Protein AF-A0A2E5X1J6-F1 (afdb_monomer_lite)

Structure (mmCIF, N/CA/C/O backbone):
data_AF-A0A2E5X1J6-F1
#
_entry.id   AF-A0A2E5X1J6-F1
#
loop_
_atom_site.group_PDB
_atom_site.id
_atom_site.type_symbol
_atom_site.label_atom_id
_atom_site.label_alt_id
_atom_site.label_comp_id
_atom_site.label_asym_id
_atom_site.label_entity_id
_atom_site.label_seq_id
_atom_site.pdbx_PDB_ins_code
_atom_site.Cartn_x
_atom_site.Cartn_y
_atom_site.Cartn_z
_atom_site.occupancy
_atom_site.B_iso_or_equiv
_atom_site.auth_seq_id
_atom_site.auth_comp_id
_atom_site.auth_asym_id
_atom_site.auth_atom_id
_atom_site.pdbx_PDB_model_num
ATOM 1 N N . ASN A 1 1 ? -5.680 -1.455 -15.981 1.00 85.25 1 ASN A N 1
ATOM 2 C CA . ASN A 1 1 ? -6.197 -2.625 -15.246 1.00 85.25 1 ASN A CA 1
ATOM 3 C C . ASN A 1 1 ? -6.801 -2.104 -13.953 1.00 85.25 1 ASN A C 1
ATOM 5 O O . ASN A 1 1 ? -6.233 -1.181 -13.381 1.00 85.25 1 ASN A O 1
ATOM 9 N N . PHE A 1 2 ? -7.966 -2.613 -13.579 1.00 89.69 2 PHE A N 1
ATOM 10 C CA . PHE A 1 2 ? -8.665 -2.254 -12.350 1.00 89.69 2 PHE A CA 1
ATOM 11 C C . PHE A 1 2 ? -8.711 -3.495 -11.466 1.00 89.69 2 PHE A C 1
ATOM 13 O O . PHE A 1 2 ? -8.922 -4.594 -11.986 1.00 89.69 2 PHE A O 1
ATOM 20 N N . LEU A 1 3 ? -8.491 -3.308 -10.169 1.00 93.00 3 LEU A N 1
ATOM 21 C CA . LEU A 1 3 ? -8.507 -4.377 -9.187 1.00 93.00 3 LEU A CA 1
ATOM 22 C C . LEU A 1 3 ? -9.411 -3.973 -8.027 1.00 93.00 3 LEU A C 1
ATOM 24 O O . LEU A 1 3 ? -9.356 -2.843 -7.543 1.00 93.00 3 LEU A O 1
ATOM 28 N N . MET A 1 4 ? -10.238 -4.922 -7.615 1.00 93.38 4 MET A N 1
ATOM 29 C CA . MET A 1 4 ? -11.048 -4.851 -6.415 1.00 93.38 4 MET A CA 1
ATOM 30 C C . MET A 1 4 ? -10.908 -6.191 -5.705 1.00 93.38 4 MET A C 1
ATOM 32 O O . MET A 1 4 ? -11.076 -7.240 -6.330 1.00 93.38 4 MET A O 1
ATOM 36 N N . GLU A 1 5 ? -10.588 -6.147 -4.424 1.00 91.31 5 GLU A N 1
ATOM 37 C CA . GLU A 1 5 ? -10.401 -7.305 -3.564 1.00 91.31 5 GLU A CA 1
ATOM 38 C C . GLU A 1 5 ? -11.108 -7.043 -2.236 1.00 91.31 5 GLU A C 1
ATOM 40 O O . GLU A 1 5 ? -11.090 -5.926 -1.725 1.00 91.31 5 GLU A O 1
ATOM 45 N N . TYR A 1 6 ? -11.763 -8.068 -1.702 1.00 90.88 6 TYR A N 1
ATOM 46 C CA . TYR A 1 6 ? -12.372 -8.040 -0.380 1.00 90.88 6 TYR A CA 1
ATOM 47 C C . TYR A 1 6 ? -11.818 -9.209 0.422 1.00 90.88 6 TYR A C 1
ATOM 49 O O . TYR A 1 6 ? -11.872 -10.352 -0.042 1.00 90.88 6 TYR A O 1
ATOM 57 N N . ILE A 1 7 ? -11.295 -8.922 1.610 1.00 87.19 7 ILE A N 1
ATOM 58 C CA . ILE A 1 7 ? -10.705 -9.915 2.506 1.00 87.19 7 ILE A CA 1
ATOM 59 C C . ILE A 1 7 ? -11.581 -10.008 3.754 1.00 87.19 7 ILE A C 1
ATOM 61 O O . ILE A 1 7 ? -12.005 -8.994 4.297 1.00 87.19 7 ILE A O 1
ATOM 65 N N . SER A 1 8 ? -11.882 -11.231 4.199 1.00 84.38 8 SER A N 1
ATOM 66 C CA . SER A 1 8 ? -12.637 -11.467 5.431 1.00 84.38 8 SER A CA 1
ATOM 67 C C . SER A 1 8 ? -12.238 -12.771 6.119 1.00 84.38 8 SER A C 1
ATOM 69 O O . SER A 1 8 ? -11.923 -13.753 5.441 1.00 84.38 8 SER A O 1
ATOM 71 N N . ILE A 1 9 ? -12.294 -12.807 7.455 1.00 81.94 9 ILE A N 1
ATOM 72 C CA . ILE A 1 9 ? -12.137 -14.039 8.242 1.00 81.94 9 ILE A CA 1
ATOM 73 C C . I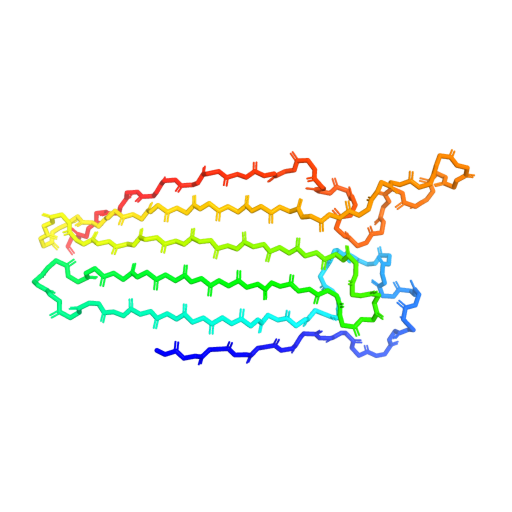LE A 1 9 ? -13.506 -14.630 8.593 1.00 81.94 9 ILE A C 1
ATOM 75 O O . ILE A 1 9 ? -14.350 -13.994 9.225 1.00 81.94 9 ILE A O 1
ATOM 79 N N . PHE A 1 10 ? -13.717 -15.890 8.207 1.00 80.50 10 PHE A N 1
ATOM 80 C CA . PHE A 1 10 ? -14.934 -16.631 8.531 1.00 80.50 10 PHE A CA 1
ATOM 81 C C . PHE A 1 10 ? -14.919 -17.170 9.966 1.00 80.50 10 PHE A C 1
ATOM 83 O O . PHE A 1 10 ? -13.901 -17.657 10.448 1.00 80.50 10 PHE A O 1
ATOM 90 N N . GLY A 1 11 ? -16.090 -17.176 10.610 1.00 79.56 11 GLY A N 1
ATOM 91 C CA . GLY A 1 11 ? -16.299 -17.856 11.893 1.00 79.56 11 GLY A CA 1
ATOM 92 C C . GLY A 1 11 ? -15.939 -17.044 13.138 1.00 79.56 11 GLY A C 1
ATOM 93 O O . GLY A 1 11 ? -15.970 -17.600 14.232 1.00 79.56 11 GLY A O 1
ATOM 94 N N . VAL A 1 12 ? -15.644 -15.751 12.989 1.00 80.81 12 VAL A N 1
ATOM 95 C CA . VAL A 1 12 ? -15.369 -14.831 14.102 1.00 80.81 12 VAL A CA 1
ATOM 96 C C . VAL A 1 12 ? -16.356 -13.663 14.050 1.00 80.81 12 VAL A C 1
ATOM 98 O O . VAL A 1 12 ? -16.763 -13.234 12.961 1.00 80.81 12 VAL A O 1
ATOM 101 N N . SER A 1 13 ? -16.787 -13.172 15.214 1.00 79.19 13 SER A N 1
ATOM 102 C CA . SER A 1 13 ? -17.620 -11.969 15.281 1.00 79.19 13 SER A CA 1
ATOM 103 C C . SER A 1 13 ? -16.843 -10.748 14.765 1.00 79.19 13 SER A C 1
ATOM 105 O O . SER A 1 13 ? -15.622 -10.801 14.632 1.00 79.19 13 SER A O 1
ATOM 107 N N . SER A 1 14 ? -17.543 -9.666 14.408 1.00 74.00 14 SER A N 1
ATOM 108 C CA . SER A 1 14 ? -16.885 -8.432 13.945 1.00 74.00 14 SER A CA 1
ATOM 109 C C . SER A 1 14 ? -15.896 -7.906 14.988 1.00 74.00 14 SER A C 1
ATOM 111 O O . SER A 1 14 ? -14.750 -7.635 14.651 1.00 74.00 14 SER A O 1
ATOM 113 N N . ASP A 1 15 ? -16.327 -7.853 16.248 1.00 74.44 15 ASP A N 1
ATOM 114 C CA . ASP A 1 15 ? -15.557 -7.282 17.355 1.00 74.44 15 ASP A CA 1
ATOM 115 C C . ASP A 1 15 ? -14.315 -8.132 17.658 1.00 74.44 15 ASP A C 1
ATOM 117 O O . ASP A 1 15 ? -13.210 -7.614 17.806 1.00 74.44 15 ASP A O 1
ATOM 121 N N . ASP A 1 16 ? -14.468 -9.459 17.654 1.00 76.06 16 ASP A N 1
ATOM 122 C CA . ASP A 1 16 ? -13.346 -10.378 17.848 1.00 76.06 16 ASP A CA 1
ATOM 123 C C . ASP A 1 16 ? -12.350 -10.303 16.682 1.00 76.06 16 ASP A C 1
ATOM 125 O O . ASP A 1 16 ? -11.140 -10.360 16.899 1.00 76.06 16 ASP A O 1
ATOM 129 N N . ALA A 1 17 ? -12.832 -10.160 15.441 1.00 74.94 17 ALA A N 1
ATOM 130 C CA . ALA A 1 17 ? -11.970 -10.079 14.266 1.00 74.94 17 ALA A CA 1
ATOM 131 C C . ALA A 1 17 ? -11.029 -8.869 14.343 1.00 74.94 17 ALA A C 1
ATOM 133 O O . ALA A 1 17 ? -9.840 -9.018 14.069 1.00 74.94 17 ALA A O 1
ATOM 134 N N . GLN A 1 18 ? -11.511 -7.713 14.809 1.00 70.69 18 GLN A N 1
ATOM 135 C CA . GLN A 1 18 ? -10.690 -6.502 14.944 1.00 70.69 18 GLN A CA 1
ATOM 136 C C . GLN A 1 18 ? -9.513 -6.664 15.926 1.00 70.69 18 GLN A C 1
ATOM 138 O O . GLN A 1 18 ? -8.522 -5.947 15.812 1.00 70.69 18 GLN A O 1
ATOM 143 N N . THR A 1 19 ? -9.576 -7.628 16.854 1.00 73.00 19 THR A N 1
ATOM 144 C CA . THR A 1 19 ? -8.470 -7.932 17.787 1.00 73.00 19 THR A CA 1
ATOM 145 C C . THR A 1 19 ? -7.388 -8.838 17.192 1.00 73.00 19 THR A C 1
ATOM 147 O O . THR A 1 19 ? -6.284 -8.925 17.729 1.00 73.00 19 THR A O 1
ATOM 150 N N . LEU A 1 20 ? -7.688 -9.546 16.098 1.00 75.12 20 LEU A N 1
ATOM 151 C CA . LEU A 1 20 ? -6.792 -10.551 15.517 1.00 75.12 20 LEU A CA 1
ATOM 152 C C . LEU A 1 20 ? -5.729 -9.936 14.598 1.00 75.12 20 LEU A C 1
ATOM 154 O O . LEU A 1 20 ? -4.719 -10.580 14.307 1.00 75.12 20 LEU A O 1
ATOM 158 N N . GLY A 1 21 ? -5.946 -8.710 14.126 1.00 72.06 21 GLY A N 1
ATOM 159 C CA . GLY A 1 21 ? -4.969 -7.956 13.353 1.00 72.06 21 GLY A CA 1
ATOM 160 C C . GLY A 1 21 ? -5.586 -6.801 12.560 1.00 72.06 21 GLY A C 1
ATOM 161 O O . GLY A 1 21 ? -6.805 -6.704 12.466 1.00 72.06 21 GLY A O 1
ATOM 162 N N . PRO A 1 22 ? -4.738 -5.968 11.935 1.00 69.88 22 PRO A N 1
ATOM 163 C CA . PRO A 1 22 ? -5.158 -4.753 11.234 1.00 69.88 22 PRO A CA 1
ATOM 164 C C . PRO A 1 22 ? -5.961 -5.001 9.951 1.00 69.88 22 PRO A C 1
ATOM 166 O O . PRO A 1 22 ? -6.606 -4.082 9.475 1.00 69.88 22 PRO A O 1
ATOM 169 N N . PHE A 1 23 ? -5.891 -6.209 9.371 1.00 72.69 23 PHE A N 1
ATOM 170 C CA . PHE A 1 23 ? -6.452 -6.506 8.047 1.00 72.69 23 PHE A CA 1
ATOM 171 C C . PHE A 1 23 ? -7.423 -7.688 8.077 1.00 72.69 23 PHE A C 1
ATOM 173 O O . PHE A 1 23 ? -7.028 -8.836 7.847 1.00 72.69 23 PHE A O 1
ATOM 180 N N . GLN A 1 24 ? -8.679 -7.438 8.427 1.00 76.50 24 GLN A N 1
ATOM 181 C CA . GLN A 1 24 ? -9.651 -8.490 8.747 1.00 76.50 24 GLN A CA 1
ATOM 182 C C . GLN A 1 24 ? -10.933 -8.408 7.931 1.00 76.50 24 GLN A C 1
ATOM 184 O O . GLN A 1 24 ? -11.560 -9.447 7.725 1.00 76.50 24 GLN A O 1
ATOM 189 N N . ARG A 1 25 ? -11.350 -7.211 7.501 1.00 83.25 25 ARG A N 1
ATOM 190 C CA . ARG A 1 25 ? -12.596 -6.958 6.751 1.00 83.25 25 ARG A CA 1
ATOM 191 C C . ARG A 1 25 ? -12.416 -5.827 5.748 1.00 83.25 25 ARG A C 1
ATOM 193 O O . ARG A 1 25 ? -13.277 -4.968 5.593 1.00 83.25 25 ARG A O 1
ATOM 200 N N . ASP A 1 26 ? -11.291 -5.848 5.061 1.00 86.62 26 ASP A N 1
ATOM 201 C CA . ASP A 1 26 ? -10.872 -4.741 4.223 1.00 86.62 26 ASP A CA 1
ATOM 202 C C . ASP A 1 26 ? -11.306 -4.916 2.780 1.00 86.62 26 ASP A C 1
ATOM 204 O O . ASP A 1 26 ? -11.324 -6.019 2.218 1.00 86.62 26 ASP A O 1
ATOM 208 N N . VAL A 1 27 ? -11.610 -3.785 2.157 1.00 92.31 27 VAL A N 1
ATOM 209 C CA . VAL A 1 27 ? -11.726 -3.677 0.710 1.00 92.31 27 VAL A CA 1
ATOM 210 C C . VAL A 1 27 ? -10.486 -2.975 0.196 1.00 92.31 27 VAL A C 1
ATOM 212 O O . VAL A 1 27 ? -10.207 -1.840 0.573 1.00 92.31 27 VAL A O 1
ATOM 215 N N . LEU A 1 28 ? -9.788 -3.618 -0.732 1.00 94.62 28 LEU A N 1
ATOM 216 C CA . LEU A 1 28 ? -8.778 -2.978 -1.556 1.00 94.62 28 LEU A CA 1
ATOM 217 C C . LEU A 1 28 ? -9.389 -2.657 -2.918 1.00 94.62 28 LEU A C 1
ATOM 219 O O . LEU A 1 28 ? -9.940 -3.518 -3.604 1.00 94.62 28 LEU A O 1
ATOM 223 N N . ILE A 1 29 ? -9.267 -1.406 -3.338 1.00 97.00 29 ILE A N 1
ATOM 224 C CA . ILE A 1 29 ? -9.668 -0.932 -4.658 1.00 97.00 29 ILE A CA 1
ATOM 225 C C . ILE A 1 29 ? -8.528 -0.146 -5.283 1.00 97.00 29 ILE A C 1
ATOM 227 O O . ILE A 1 29 ? -7.835 0.626 -4.627 1.00 97.00 29 ILE A O 1
ATOM 231 N N . GLY A 1 30 ? -8.332 -0.300 -6.585 1.00 96.62 30 GLY A N 1
ATOM 232 C CA . GLY A 1 30 ? -7.366 0.535 -7.265 1.00 96.62 30 GLY A CA 1
ATOM 233 C C . GLY A 1 30 ? -7.215 0.256 -8.738 1.00 96.62 30 GLY A C 1
ATOM 234 O O . GLY A 1 30 ? -7.939 -0.521 -9.366 1.00 96.62 30 GLY A O 1
ATOM 235 N N . ALA A 1 31 ? -6.234 0.938 -9.304 1.00 97.25 31 ALA A N 1
ATOM 236 C CA . ALA A 1 31 ? -5.934 0.863 -10.710 1.00 97.25 31 ALA A CA 1
ATOM 237 C C . ALA A 1 31 ? -4.432 0.802 -10.941 1.00 97.25 31 ALA A C 1
ATOM 239 O O . ALA A 1 31 ? -3.623 1.468 -10.298 1.00 97.25 31 ALA A O 1
ATOM 240 N N . ARG A 1 32 ? -4.082 0.028 -11.959 1.00 96.62 32 ARG A N 1
ATOM 241 C CA . ARG A 1 32 ? -2.741 -0.060 -12.510 1.00 96.62 32 ARG A CA 1
ATOM 242 C C . ARG A 1 32 ? -2.778 0.366 -13.966 1.00 96.62 32 ARG A C 1
ATOM 244 O O . ARG A 1 32 ? -3.491 -0.230 -14.784 1.00 96.62 32 ARG A O 1
ATOM 251 N N . HIS A 1 33 ? -1.979 1.364 -14.303 1.00 96.19 33 HIS A N 1
ATOM 252 C CA . HIS A 1 33 ? -1.834 1.873 -15.655 1.00 96.19 33 HIS A CA 1
ATOM 253 C C . HIS A 1 33 ? -0.429 1.577 -16.181 1.00 96.19 33 HIS A C 1
ATOM 255 O O . HIS A 1 33 ? 0.567 1.962 -15.573 1.00 96.19 33 HIS A O 1
ATOM 261 N N . SER A 1 34 ? -0.350 0.880 -17.315 1.00 95.62 34 SER A N 1
ATOM 262 C CA . SER A 1 34 ? 0.907 0.669 -18.032 1.00 95.62 34 SER A CA 1
ATOM 263 C C . SER A 1 34 ? 0.974 1.655 -19.189 1.00 95.62 34 SER A C 1
ATOM 265 O O . SER A 1 34 ? 0.070 1.679 -20.020 1.00 95.62 34 SER A O 1
ATOM 267 N N . LEU A 1 35 ? 2.048 2.444 -19.249 1.00 93.19 35 LEU A N 1
ATOM 268 C CA . LEU A 1 35 ? 2.255 3.458 -20.288 1.00 93.19 35 LEU A CA 1
ATOM 269 C C . LEU A 1 35 ? 2.687 2.856 -21.635 1.00 93.19 35 LEU A C 1
ATOM 271 O O . LEU A 1 35 ? 2.890 3.599 -22.590 1.00 93.19 35 LEU A O 1
ATOM 275 N N . ASN A 1 36 ? 2.847 1.528 -21.704 1.00 85.94 36 ASN A N 1
ATOM 276 C CA . ASN A 1 36 ? 3.211 0.777 -22.906 1.00 85.94 36 ASN A CA 1
ATOM 277 C C . ASN A 1 36 ? 4.380 1.403 -23.695 1.00 85.94 36 ASN A C 1
ATOM 279 O O . ASN A 1 36 ? 4.293 1.642 -24.898 1.00 85.94 36 ASN A O 1
ATOM 283 N N . ASN A 1 37 ? 5.472 1.711 -22.996 1.00 89.88 37 ASN A N 1
ATOM 284 C CA . ASN A 1 37 ? 6.687 2.278 -23.577 1.00 89.88 37 ASN A CA 1
ATOM 285 C C . ASN A 1 37 ? 7.866 1.298 -23.465 1.00 89.88 37 ASN A C 1
ATOM 287 O O . ASN A 1 37 ? 7.771 0.272 -22.795 1.00 89.88 37 ASN A O 1
ATOM 291 N N . PHE A 1 38 ? 8.992 1.620 -24.112 1.00 88.62 38 PHE A N 1
ATOM 292 C CA . PHE A 1 38 ? 10.172 0.742 -24.165 1.00 88.62 38 PHE A CA 1
ATOM 293 C C . PHE A 1 38 ? 10.697 0.347 -22.774 1.00 88.62 38 PHE A C 1
ATOM 295 O O . PHE A 1 38 ? 11.074 -0.799 -22.544 1.00 88.62 38 PHE A O 1
ATOM 302 N N . ASN A 1 39 ? 10.641 1.277 -21.820 1.00 93.00 39 ASN A N 1
ATOM 303 C CA . ASN A 1 39 ? 11.073 1.054 -20.440 1.00 93.00 39 ASN A CA 1
ATOM 304 C C . ASN A 1 39 ? 9.986 0.402 -19.563 1.00 93.00 39 ASN A C 1
ATOM 306 O O . ASN A 1 39 ? 10.199 0.199 -18.370 1.00 93.00 39 ASN A O 1
ATOM 310 N N . GLY A 1 40 ? 8.819 0.068 -20.120 1.00 93.31 40 GLY A N 1
ATOM 311 C CA . GLY A 1 40 ? 7.740 -0.623 -19.418 1.00 93.31 40 GLY A CA 1
ATOM 312 C C . GLY A 1 40 ? 7.214 0.126 -18.194 1.00 93.31 40 GLY A C 1
ATOM 313 O O . GLY A 1 40 ? 6.911 -0.511 -17.189 1.00 93.31 40 GLY A O 1
ATOM 314 N N . HIS A 1 41 ? 7.135 1.458 -18.250 1.00 96.56 41 HIS A N 1
ATOM 315 C CA . HIS A 1 41 ? 6.666 2.250 -17.116 1.00 96.56 41 HIS A CA 1
ATOM 316 C C . HIS A 1 41 ? 5.241 1.855 -16.715 1.00 96.56 41 HIS A C 1
ATOM 318 O O . HIS A 1 41 ? 4.333 1.760 -17.551 1.00 96.56 41 HIS A O 1
ATOM 324 N N . GLN A 1 42 ? 5.045 1.698 -15.414 1.00 97.50 42 GLN A N 1
ATOM 325 C CA . GLN A 1 42 ? 3.765 1.358 -14.824 1.00 97.50 42 GLN A CA 1
ATOM 326 C C . GLN A 1 42 ? 3.555 2.144 -13.542 1.00 97.50 42 GLN A C 1
ATOM 328 O O . GLN A 1 42 ? 4.436 2.210 -12.690 1.00 97.50 42 GLN A O 1
ATOM 333 N N . ILE A 1 43 ? 2.366 2.716 -13.417 1.00 97.44 43 ILE A N 1
ATOM 334 C CA . ILE A 1 43 ? 1.914 3.436 -12.233 1.00 97.44 43 ILE A CA 1
ATOM 335 C C . ILE A 1 43 ? 0.766 2.632 -11.631 1.00 97.44 43 ILE A C 1
ATOM 337 O O . ILE A 1 43 ? -0.122 2.183 -12.362 1.00 97.44 43 ILE A O 1
ATOM 341 N N . SER A 1 44 ? 0.784 2.442 -10.317 1.00 97.81 44 SER A N 1
ATOM 342 C CA . SER A 1 44 ? -0.294 1.777 -9.590 1.00 97.81 44 SER A CA 1
ATOM 343 C C . SER A 1 44 ? -0.735 2.647 -8.428 1.00 97.81 44 SER A C 1
ATOM 345 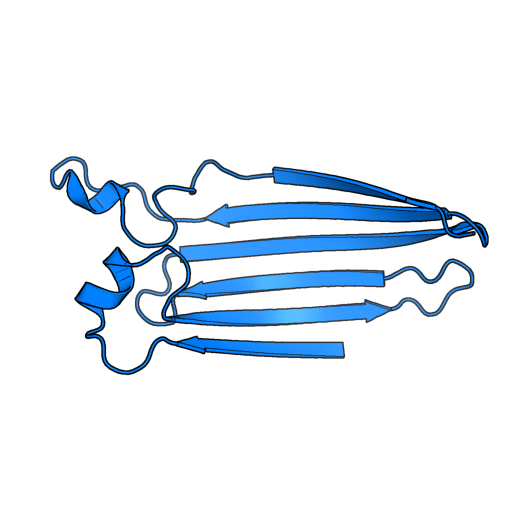O O . SER A 1 44 ? 0.105 3.162 -7.696 1.00 97.81 44 SER A O 1
ATOM 347 N N . PHE A 1 45 ? -2.042 2.787 -8.264 1.00 98.06 45 PHE A N 1
ATOM 348 C CA . PHE A 1 45 ? -2.653 3.432 -7.116 1.00 98.06 45 PHE A CA 1
ATOM 349 C C . PHE A 1 45 ? -3.677 2.477 -6.515 1.00 98.06 45 PHE A C 1
ATOM 351 O O . PHE A 1 45 ? -4.535 1.967 -7.240 1.00 98.06 45 PHE A O 1
ATOM 358 N N . PHE A 1 46 ? -3.576 2.250 -5.213 1.00 97.56 46 PHE A N 1
ATOM 359 C CA . PHE A 1 46 ? -4.487 1.415 -4.446 1.00 97.56 46 PHE A CA 1
ATOM 360 C C . PHE A 1 46 ? -4.924 2.152 -3.186 1.00 97.56 46 PHE A C 1
ATOM 362 O O . PHE A 1 46 ? -4.155 2.914 -2.603 1.00 97.56 46 PHE A O 1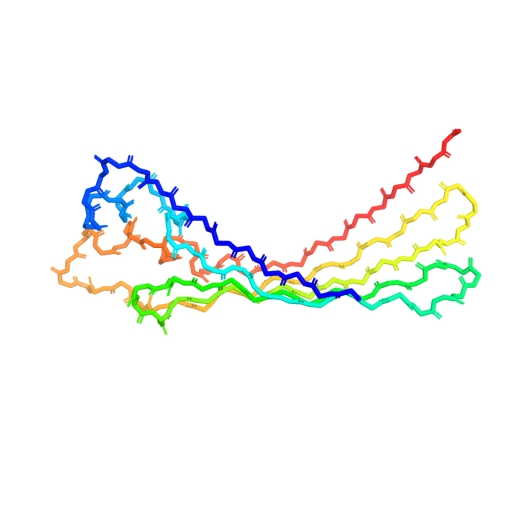
ATOM 369 N N . MET A 1 47 ? -6.164 1.909 -2.793 1.00 96.31 47 MET A N 1
ATOM 370 C CA . MET A 1 47 ? -6.761 2.346 -1.547 1.00 96.31 47 MET A CA 1
ATOM 371 C C . MET A 1 47 ? -7.333 1.110 -0.861 1.00 96.31 47 MET A C 1
ATOM 373 O O . MET A 1 47 ? -8.147 0.405 -1.459 1.00 96.31 47 MET A O 1
ATOM 377 N N . THR A 1 48 ? -6.914 0.862 0.369 1.00 95.38 48 THR A N 1
ATOM 378 C CA . THR A 1 48 ? -7.481 -0.167 1.242 1.00 95.38 48 THR A CA 1
ATOM 379 C C . THR A 1 48 ? -8.247 0.523 2.358 1.00 95.38 48 THR A C 1
ATOM 381 O O . THR A 1 48 ? -7.756 1.524 2.869 1.00 95.38 48 THR A O 1
ATOM 384 N N . TYR A 1 49 ? -9.428 0.033 2.718 1.00 92.88 49 TYR A N 1
ATOM 385 C CA . TYR A 1 49 ? -10.205 0.576 3.832 1.00 92.88 49 TYR A CA 1
ATOM 386 C C . TYR A 1 49 ? -10.990 -0.514 4.561 1.00 92.88 49 TYR A C 1
ATOM 388 O O . TYR A 1 49 ? -11.386 -1.505 3.934 1.00 92.88 49 TYR A O 1
ATOM 396 N N . ASP A 1 50 ? -11.268 -0.293 5.848 1.00 89.00 50 ASP A N 1
ATOM 397 C CA . ASP A 1 50 ? -12.143 -1.167 6.635 1.00 89.00 50 ASP A CA 1
ATOM 398 C C . ASP A 1 50 ? -13.594 -1.028 6.138 1.00 89.00 50 ASP A C 1
ATOM 400 O O . ASP A 1 50 ? -14.188 0.056 6.154 1.00 89.00 50 ASP A O 1
ATOM 404 N N . ALA A 1 51 ? -14.187 -2.138 5.690 1.00 86.81 51 ALA A N 1
ATOM 405 C CA . ALA A 1 51 ? -15.548 -2.175 5.160 1.00 86.81 51 ALA A CA 1
ATOM 406 C C . ALA A 1 51 ? -16.653 -1.988 6.219 1.00 86.81 51 ALA A C 1
ATOM 408 O O . ALA A 1 51 ? -17.834 -1.980 5.862 1.00 86.81 51 ALA A O 1
ATOM 409 N N . GLN A 1 52 ? -16.314 -1.916 7.507 1.00 82.88 52 GLN A N 1
ATOM 410 C CA . GLN A 1 52 ? -17.259 -1.755 8.610 1.00 82.88 52 GLN A CA 1
ATOM 411 C C . GLN A 1 52 ? -17.338 -0.311 9.087 1.00 82.88 52 GLN A C 1
ATOM 413 O O . GLN A 1 52 ? -18.432 0.253 9.133 1.00 82.88 52 GLN A O 1
ATOM 418 N N . THR A 1 53 ? -16.198 0.267 9.461 1.00 80.19 53 THR A N 1
ATOM 419 C CA . THR A 1 53 ? -16.132 1.579 10.114 1.00 80.19 53 THR A CA 1
ATOM 420 C C . THR A 1 53 ? -15.908 2.717 9.122 1.00 80.19 53 THR A C 1
ATOM 422 O O . THR A 1 53 ? -16.386 3.823 9.368 1.00 80.19 53 THR A O 1
ATOM 425 N N . PHE A 1 54 ? -15.282 2.445 7.966 1.00 85.69 54 PHE A N 1
ATOM 426 C CA . PHE A 1 54 ? -14.988 3.430 6.912 1.00 85.69 54 PHE A CA 1
ATOM 427 C C . PHE A 1 54 ? -14.231 4.683 7.401 1.00 85.69 54 PHE A C 1
ATOM 429 O O . PHE A 1 54 ? -14.361 5.760 6.815 1.00 85.69 54 PHE A O 1
ATOM 436 N N . ASP A 1 55 ? -13.450 4.562 8.469 1.00 89.56 55 ASP A N 1
ATOM 437 C CA . ASP A 1 55 ? -12.630 5.629 9.058 1.00 89.56 55 ASP A CA 1
ATOM 438 C C . ASP A 1 55 ? -11.122 5.331 9.001 1.00 89.56 55 ASP A C 1
ATOM 440 O O . ASP A 1 55 ? -10.311 6.193 9.330 1.00 89.56 55 ASP A O 1
ATOM 444 N N . GLU A 1 56 ? -10.753 4.143 8.525 1.00 92.31 56 GLU A N 1
ATOM 445 C CA . GLU A 1 56 ? -9.381 3.671 8.382 1.00 92.31 56 GLU A CA 1
ATOM 446 C C . GLU A 1 56 ? -9.050 3.430 6.907 1.00 92.31 56 GLU A C 1
ATOM 448 O O . GLU A 1 56 ? -9.748 2.686 6.213 1.00 92.31 56 GLU A O 1
ATOM 453 N N . PHE A 1 57 ? -7.979 4.060 6.421 1.00 95.25 57 PHE A N 1
ATOM 454 C CA . PHE A 1 57 ? -7.564 4.039 5.023 1.00 95.25 57 PHE A CA 1
ATOM 455 C C . PHE A 1 57 ? -6.053 3.838 4.879 1.00 95.25 57 PHE A C 1
ATOM 457 O O . PHE A 1 57 ? -5.243 4.451 5.571 1.00 95.25 57 PHE A O 1
ATOM 464 N N . ILE A 1 58 ? -5.657 3.045 3.886 1.00 96.25 58 ILE A N 1
ATOM 465 C CA . ILE A 1 58 ? -4.281 2.965 3.394 1.00 96.25 58 ILE A CA 1
ATOM 466 C C . ILE A 1 58 ? -4.264 3.369 1.934 1.00 96.25 58 ILE A C 1
ATOM 468 O O . ILE A 1 58 ? -4.907 2.736 1.098 1.00 96.25 58 ILE A O 1
ATOM 472 N N . TYR A 1 59 ? -3.465 4.375 1.609 1.00 97.44 59 TYR A N 1
ATOM 473 C CA . TYR A 1 59 ? -3.220 4.800 0.241 1.00 97.44 59 TYR A CA 1
ATOM 474 C C . TYR A 1 59 ? -1.835 4.346 -0.193 1.00 97.44 59 TYR A C 1
ATOM 476 O O . TYR A 1 59 ? -0.834 4.708 0.420 1.00 97.44 59 TYR A O 1
ATOM 484 N N . THR A 1 60 ? -1.755 3.596 -1.287 1.00 97.81 60 THR A N 1
ATOM 485 C CA . THR A 1 60 ? -0.487 3.159 -1.873 1.00 97.81 60 THR A CA 1
ATOM 486 C C . THR A 1 60 ? -0.356 3.691 -3.289 1.00 97.81 60 THR A C 1
ATOM 488 O O . THR A 1 60 ? -1.155 3.368 -4.168 1.00 97.81 60 THR A O 1
ATOM 491 N N . LEU A 1 61 ? 0.702 4.457 -3.539 1.00 98.38 61 LEU A N 1
ATOM 492 C CA . LEU A 1 61 ? 1.109 4.888 -4.871 1.00 98.38 61 LEU A CA 1
ATOM 493 C C . LEU A 1 61 ? 2.446 4.237 -5.209 1.00 98.38 61 LEU A C 1
ATOM 495 O O . LEU A 1 61 ? 3.396 4.329 -4.441 1.00 98.38 61 LEU A O 1
ATOM 499 N N . SER A 1 62 ? 2.552 3.610 -6.374 1.00 98.19 62 SER A N 1
ATOM 500 C CA . SER A 1 62 ? 3.819 3.065 -6.855 1.00 98.19 62 SER A CA 1
ATOM 501 C C . SER A 1 62 ? 4.074 3.380 -8.320 1.00 98.19 62 SER A C 1
ATOM 503 O O . SER A 1 62 ? 3.157 3.475 -9.137 1.00 98.19 62 SER A O 1
ATOM 505 N N . HIS A 1 63 ? 5.352 3.518 -8.654 1.00 98.12 63 HIS A N 1
ATOM 506 C CA . HIS A 1 63 ? 5.853 3.658 -10.011 1.00 98.12 63 HIS A CA 1
ATOM 507 C C . HIS A 1 63 ? 6.996 2.682 -10.227 1.00 98.12 63 HIS A C 1
ATOM 509 O O . HIS A 1 63 ? 7.943 2.637 -9.447 1.00 98.12 63 HIS A O 1
ATOM 515 N N . GLU A 1 64 ? 6.930 1.915 -11.306 1.00 97.81 64 GLU A N 1
ATOM 516 C CA . GLU A 1 64 ? 7.998 1.003 -11.691 1.00 97.81 64 GLU A CA 1
ATOM 517 C C . GLU A 1 64 ? 8.390 1.185 -13.152 1.00 97.81 64 GLU A C 1
ATOM 519 O O . GLU A 1 64 ? 7.551 1.496 -14.002 1.00 97.81 64 GLU A O 1
ATOM 524 N N . PHE A 1 65 ? 9.673 0.979 -13.447 1.00 97.38 65 PHE A N 1
ATOM 525 C CA . PHE A 1 65 ? 10.194 0.978 -14.810 1.00 97.38 65 PHE A CA 1
ATOM 526 C C . PHE A 1 65 ? 11.524 0.236 -14.928 1.00 97.38 65 PHE A C 1
ATOM 528 O O . PHE A 1 65 ? 12.270 0.056 -13.962 1.00 97.38 65 PHE A O 1
ATOM 535 N N . ARG A 1 66 ? 11.835 -0.198 -16.148 1.00 96.19 66 ARG A N 1
ATOM 536 C CA . ARG A 1 66 ? 13.134 -0.761 -16.511 1.00 96.19 66 ARG A CA 1
ATOM 537 C C . ARG A 1 66 ? 14.109 0.360 -16.839 1.00 96.19 66 ARG A C 1
ATOM 539 O O . ARG A 1 66 ? 13.828 1.216 -17.670 1.00 96.19 66 ARG A O 1
ATOM 546 N N . VAL A 1 67 ? 15.271 0.316 -16.198 1.00 95.00 67 VAL A N 1
ATOM 547 C CA . VAL A 1 67 ? 16.413 1.186 -16.519 1.00 95.00 67 VAL A CA 1
ATOM 548 C C . VAL A 1 67 ? 17.212 0.584 -17.679 1.00 95.00 67 VAL A C 1
ATOM 550 O O . VAL A 1 67 ? 17.769 1.300 -18.503 1.00 95.00 67 VAL A O 1
ATOM 553 N N . SER A 1 68 ? 17.265 -0.749 -17.753 1.00 94.25 68 SER A N 1
ATOM 554 C CA . SER A 1 68 ? 1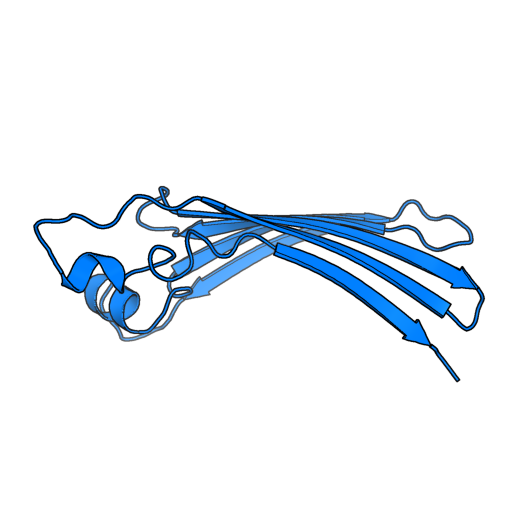7.877 -1.507 -18.848 1.00 94.25 68 SER A CA 1
ATOM 555 C C . SER A 1 68 ? 17.269 -2.912 -18.924 1.00 94.25 68 SER A C 1
ATOM 557 O O . SER A 1 68 ? 16.408 -3.266 -18.119 1.00 94.25 68 SER A O 1
ATOM 559 N N . ASN A 1 69 ? 17.768 -3.754 -19.832 1.00 91.44 69 ASN A N 1
ATOM 560 C CA . ASN A 1 69 ? 17.382 -5.169 -19.892 1.00 91.44 69 ASN A CA 1
ATOM 561 C C . ASN A 1 69 ? 17.694 -5.933 -18.596 1.00 91.44 69 ASN A C 1
ATOM 563 O O . ASN A 1 69 ? 17.001 -6.893 -18.278 1.00 91.44 69 ASN A O 1
ATOM 567 N N . ALA A 1 70 ? 18.712 -5.498 -17.848 1.00 95.94 70 ALA A N 1
ATOM 568 C CA . ALA A 1 70 ? 19.155 -6.163 -16.629 1.00 95.94 70 ALA A CA 1
ATOM 569 C C . ALA A 1 70 ? 18.631 -5.506 -15.347 1.00 95.94 70 ALA A C 1
ATOM 571 O O . ALA A 1 70 ? 18.751 -6.113 -14.293 1.00 95.94 70 ALA A O 1
ATOM 572 N N . TRP A 1 71 ? 18.073 -4.291 -15.395 1.00 97.38 71 TRP A N 1
ATOM 573 C CA . TRP A 1 71 ? 17.755 -3.517 -14.189 1.00 97.38 71 TRP A CA 1
ATOM 574 C C . TRP A 1 71 ? 16.337 -2.952 -14.210 1.00 97.38 71 TRP A C 1
ATOM 576 O O . TRP A 1 71 ? 15.933 -2.301 -15.177 1.00 97.38 71 TRP A O 1
ATOM 586 N N . LYS A 1 72 ? 15.620 -3.130 -13.099 1.00 97.69 72 LYS A N 1
ATOM 587 C CA . LYS A 1 72 ? 14.316 -2.521 -12.818 1.00 97.69 72 LYS A CA 1
ATOM 588 C C . LYS A 1 72 ? 14.377 -1.726 -11.520 1.00 97.69 72 LYS A C 1
ATOM 590 O O . LYS A 1 72 ? 15.059 -2.119 -10.575 1.00 97.69 72 LYS A O 1
ATOM 595 N N . LEU A 1 73 ? 13.651 -0.619 -11.507 1.00 98.19 73 LEU A N 1
ATOM 596 C CA . LEU A 1 73 ? 13.514 0.275 -10.376 1.00 98.19 73 LEU A CA 1
ATOM 597 C C . LEU A 1 73 ? 12.033 0.425 -10.038 1.00 98.19 73 LEU A C 1
ATOM 599 O O . LEU A 1 73 ? 11.211 0.617 -10.938 1.00 98.19 73 LEU A O 1
ATOM 603 N N . THR A 1 74 ? 11.713 0.333 -8.753 1.00 98.19 74 THR A N 1
ATOM 604 C CA . THR A 1 74 ? 10.363 0.525 -8.226 1.00 98.19 74 THR A CA 1
ATOM 605 C C . THR A 1 74 ? 10.414 1.516 -7.076 1.00 98.19 74 THR A C 1
ATOM 607 O O . THR A 1 74 ? 11.200 1.353 -6.145 1.00 98.19 74 THR A O 1
ATOM 610 N N . TYR A 1 75 ? 9.550 2.518 -7.140 1.00 97.88 75 TYR A N 1
ATOM 611 C CA . TYR A 1 75 ? 9.287 3.479 -6.082 1.00 97.88 75 TYR A CA 1
ATOM 612 C C . TYR A 1 75 ? 7.871 3.252 -5.570 1.00 97.88 75 TYR A C 1
ATOM 614 O O . TYR A 1 75 ? 6.952 3.054 -6.364 1.00 97.88 75 TYR A O 1
ATOM 622 N N . GLY A 1 76 ? 7.693 3.288 -4.260 1.00 98.31 76 GLY A N 1
ATOM 623 C CA . GLY A 1 76 ? 6.398 3.188 -3.608 1.00 98.31 76 GLY A CA 1
ATOM 624 C C . GLY A 1 76 ? 6.302 4.196 -2.477 1.00 98.31 76 GLY A C 1
ATOM 625 O O . GLY A 1 76 ? 7.293 4.458 -1.804 1.00 98.31 76 GLY A O 1
ATOM 626 N N . ALA A 1 77 ? 5.116 4.747 -2.280 1.00 98.44 77 ALA A N 1
ATOM 627 C CA . ALA A 1 77 ? 4.748 5.511 -1.105 1.00 98.44 77 ALA A CA 1
ATOM 628 C C . ALA A 1 77 ? 3.454 4.926 -0.542 1.00 98.44 77 ALA A C 1
ATOM 630 O O . ALA A 1 77 ? 2.536 4.608 -1.304 1.00 98.44 77 ALA A O 1
ATOM 631 N N . THR A 1 78 ? 3.404 4.797 0.777 1.00 98.19 78 THR A N 1
ATOM 632 C CA . THR A 1 78 ? 2.236 4.335 1.520 1.00 98.19 78 THR A CA 1
ATOM 633 C C . THR A 1 78 ? 1.909 5.366 2.586 1.00 98.19 78 THR A C 1
ATOM 635 O O . THR A 1 78 ? 2.804 5.754 3.337 1.00 98.19 78 THR A O 1
ATOM 638 N N . ILE A 1 79 ? 0.650 5.792 2.630 1.00 98.00 79 ILE A N 1
ATOM 639 C CA . ILE A 1 79 ? 0.102 6.687 3.651 1.00 98.00 79 ILE A CA 1
ATOM 640 C C . ILE A 1 79 ? -0.986 5.926 4.400 1.00 98.00 79 ILE A C 1
ATOM 642 O O . ILE A 1 79 ? -1.846 5.316 3.757 1.00 98.00 79 ILE A O 1
ATOM 646 N N . ILE A 1 80 ? -0.937 5.960 5.727 1.00 96.50 80 ILE A N 1
ATOM 647 C CA . ILE A 1 80 ? -1.898 5.320 6.622 1.00 96.50 80 ILE A CA 1
ATOM 648 C C . ILE A 1 80 ? -2.679 6.427 7.332 1.00 96.50 80 ILE A C 1
ATOM 650 O O . ILE A 1 80 ? -2.126 7.205 8.103 1.00 96.50 80 ILE A O 1
ATOM 654 N N . ASP A 1 81 ? -3.977 6.493 7.061 1.00 95.44 81 ASP A N 1
ATOM 655 C CA . ASP A 1 81 ? -4.908 7.420 7.696 1.00 95.44 81 ASP A CA 1
ATOM 656 C C . ASP A 1 81 ? -5.852 6.623 8.595 1.00 95.44 81 ASP A C 1
ATOM 658 O O . ASP A 1 81 ? -6.628 5.795 8.124 1.00 95.44 81 ASP A O 1
ATOM 662 N N . ALA A 1 82 ? -5.733 6.820 9.901 1.00 93.62 82 ALA A N 1
ATOM 663 C CA . ALA A 1 82 ? -6.514 6.112 10.906 1.00 93.62 82 ALA A CA 1
ATOM 664 C C . ALA A 1 82 ? -6.787 7.048 12.092 1.00 93.62 82 ALA A C 1
ATOM 666 O O . ALA A 1 82 ? -5.950 7.910 12.388 1.00 93.62 82 ALA A O 1
ATOM 667 N N . PRO A 1 83 ? -7.917 6.905 12.806 1.00 91.75 83 PRO A N 1
ATOM 668 C CA . PRO A 1 83 ? -8.258 7.757 13.943 1.00 91.75 83 PRO A CA 1
ATOM 669 C C . PRO A 1 83 ? -7.269 7.609 15.110 1.00 91.75 83 PRO A C 1
ATOM 671 O O . PRO A 1 83 ? -6.501 6.651 15.192 1.00 91.75 83 PRO A O 1
ATOM 674 N N . GLU A 1 84 ? -7.230 8.607 16.002 1.00 91.94 84 GLU A N 1
ATOM 675 C CA . GLU A 1 84 ? -6.387 8.506 17.203 1.00 91.94 84 GLU A CA 1
ATOM 676 C C . GLU A 1 84 ? -7.019 7.503 18.167 1.00 91.94 84 GLU A C 1
ATOM 678 O O . GLU A 1 84 ? -8.244 7.520 18.311 1.00 91.94 84 GLU A O 1
ATOM 683 N N . PRO A 1 85 ? -6.217 6.676 18.860 1.00 89.75 85 PRO A N 1
ATOM 684 C CA . PRO A 1 85 ? -6.734 5.848 19.935 1.00 89.75 85 PRO A CA 1
ATOM 685 C C . PRO A 1 85 ? -7.418 6.690 21.021 1.00 89.75 85 PRO A C 1
ATOM 687 O O . PRO A 1 85 ? -6.882 7.725 21.442 1.00 89.75 85 PRO A O 1
ATOM 690 N N . ASP A 1 86 ? -8.568 6.237 21.519 1.00 89.69 86 ASP A N 1
ATOM 691 C CA . ASP A 1 86 ? -9.219 6.833 22.682 1.00 89.69 86 ASP A CA 1
ATOM 692 C C . ASP A 1 86 ? -8.307 6.699 23.907 1.00 89.69 86 ASP A C 1
ATOM 694 O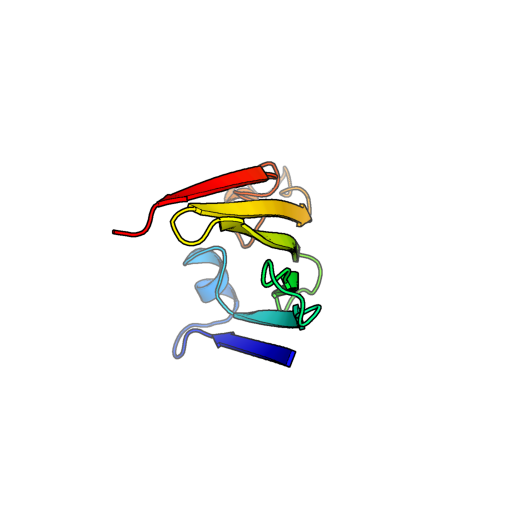 O . ASP A 1 86 ? -7.959 5.613 24.362 1.00 89.69 86 ASP A O 1
ATOM 698 N N . LYS A 1 87 ? -7.941 7.838 24.494 1.00 87.56 87 LYS A N 1
ATOM 699 C CA . LYS A 1 87 ? -7.081 7.895 25.683 1.00 87.56 87 LYS A CA 1
ATOM 700 C C . LYS A 1 87 ? -7.733 7.274 26.921 1.00 87.56 87 LYS A C 1
ATOM 702 O O . LYS A 1 87 ? -7.025 6.987 27.886 1.00 87.56 87 LYS A O 1
ATOM 707 N N . ASN A 1 88 ? -9.055 7.109 26.918 1.00 90.94 88 ASN A N 1
ATOM 708 C CA . ASN A 1 88 ? -9.805 6.502 28.015 1.00 90.94 88 ASN A CA 1
ATOM 709 C C . ASN A 1 88 ? -9.929 4.978 27.883 1.00 90.94 88 ASN A C 1
ATOM 711 O O . ASN A 1 88 ? -10.276 4.331 28.872 1.00 90.94 88 ASN A O 1
ATOM 715 N N . ASP A 1 89 ? -9.613 4.412 26.714 1.00 87.00 89 ASP A N 1
ATOM 716 C CA . ASP A 1 89 ? -9.591 2.971 26.476 1.00 87.00 89 ASP A CA 1
ATOM 717 C C . ASP A 1 89 ? -8.195 2.520 26.001 1.00 87.00 89 ASP A C 1
ATOM 719 O O . ASP A 1 89 ? -7.854 2.628 24.823 1.00 87.00 89 ASP A O 1
ATOM 723 N N . PRO A 1 90 ? -7.361 1.968 26.902 1.00 82.19 90 PRO A N 1
ATOM 724 C CA . PRO A 1 90 ? -6.026 1.486 26.554 1.00 82.19 90 PRO A CA 1
ATOM 725 C C . PRO A 1 90 ? -6.015 0.411 25.460 1.00 82.19 90 PRO A C 1
ATOM 727 O O . PRO A 1 90 ? -5.012 0.270 24.754 1.00 82.19 90 PRO A O 1
ATOM 730 N N . LEU A 1 91 ? -7.101 -0.359 25.328 1.00 82.75 91 LEU A N 1
ATOM 731 C CA . LEU A 1 91 ? -7.197 -1.408 24.320 1.00 82.75 91 LEU A CA 1
ATOM 732 C C . LEU A 1 91 ? -7.421 -0.826 22.926 1.00 82.75 91 LEU A C 1
ATOM 734 O O . LEU A 1 91 ? -7.021 -1.464 21.956 1.00 82.75 91 LEU A O 1
ATOM 738 N N . ASP A 1 92 ? -7.957 0.395 22.824 1.00 84.06 92 ASP A N 1
ATOM 739 C CA . ASP A 1 92 ? -8.270 1.042 21.548 1.00 84.06 92 ASP A CA 1
ATOM 740 C C . ASP A 1 92 ? -7.033 1.185 20.641 1.00 84.06 92 ASP A C 1
ATOM 742 O O . ASP A 1 92 ? -7.116 1.115 19.419 1.00 84.06 92 ASP A O 1
ATOM 746 N N . SER A 1 93 ? -5.847 1.292 21.246 1.00 85.12 93 SER A N 1
ATOM 747 C CA . SER A 1 93 ? -4.566 1.381 20.534 1.00 85.12 93 SER A CA 1
ATOM 748 C C . SER A 1 93 ? -4.156 0.121 19.761 1.00 85.12 93 SER A C 1
ATOM 750 O O . SER A 1 93 ? -3.225 0.195 18.961 1.00 85.12 93 SER A O 1
ATOM 752 N N . PHE A 1 94 ? -4.830 -1.014 19.982 1.00 83.19 94 PHE A N 1
ATOM 753 C CA . PHE A 1 94 ? -4.514 -2.306 19.364 1.00 83.19 94 PHE A CA 1
ATOM 754 C C . PHE A 1 94 ? -5.460 -2.706 18.223 1.00 83.19 94 PHE A C 1
ATOM 756 O O . PHE A 1 94 ? -5.232 -3.741 17.597 1.00 83.19 94 PHE A O 1
ATOM 763 N N . TYR A 1 95 ? -6.498 -1.914 17.947 1.00 82.69 95 TYR A N 1
ATOM 764 C CA . TYR A 1 95 ? -7.512 -2.245 16.944 1.00 82.69 95 TYR A CA 1
ATOM 765 C C . TYR A 1 95 ? -7.209 -1.639 15.577 1.00 82.69 95 TYR A C 1
ATOM 767 O O . TYR A 1 95 ? -6.736 -0.505 15.485 1.00 82.69 95 TYR A O 1
ATOM 775 N N . GLY A 1 96 ? -7.535 -2.395 14.524 1.00 84.88 96 GLY A N 1
ATOM 776 C CA . GLY A 1 96 ? -7.486 -1.908 13.146 1.00 84.88 96 GLY A CA 1
ATOM 777 C C . GLY A 1 96 ? -6.107 -1.371 12.760 1.00 84.88 96 GLY A C 1
ATOM 778 O O . GLY A 1 96 ? -5.072 -1.950 13.107 1.00 84.88 96 GLY A O 1
ATOM 779 N N . LEU A 1 97 ? -6.087 -0.243 12.053 1.00 89.19 97 LEU A N 1
ATOM 780 C CA . LEU A 1 97 ? -4.871 0.439 11.602 1.00 89.19 97 LEU A CA 1
ATOM 781 C C . LEU A 1 97 ? -4.229 1.350 12.656 1.00 89.19 97 LEU A C 1
ATOM 783 O O . LEU A 1 97 ? -3.093 1.794 12.463 1.00 89.19 97 LEU A O 1
ATOM 787 N N . LYS A 1 98 ? -4.889 1.600 13.790 1.00 89.69 98 LYS A N 1
ATOM 788 C CA . LYS A 1 98 ? -4.377 2.474 14.862 1.00 89.69 98 LYS A CA 1
ATOM 789 C C . LYS A 1 98 ? -2.956 2.134 15.347 1.00 89.69 98 LYS A C 1
ATOM 791 O O . LYS A 1 98 ? -2.172 3.074 15.502 1.00 89.69 98 LYS A O 1
ATOM 796 N N . PRO A 1 99 ? -2.547 0.855 15.516 1.00 88.38 99 PRO A N 1
ATOM 797 C CA . PRO A 1 99 ? -1.191 0.510 15.953 1.00 88.38 99 PRO A CA 1
ATOM 798 C C . PRO A 1 99 ? -0.100 0.929 14.961 1.00 88.38 99 PRO A C 1
ATOM 800 O O . PRO A 1 99 ? 1.059 1.087 15.339 1.00 88.38 99 PRO A O 1
ATOM 803 N N . VAL A 1 100 ? -0.457 1.062 13.680 1.00 90.06 100 VAL A N 1
ATOM 804 C CA . VAL A 1 100 ? 0.464 1.368 12.577 1.00 90.06 100 VAL A CA 1
ATOM 805 C C . VAL A 1 100 ? 0.207 2.741 11.960 1.00 90.06 100 VAL A C 1
ATOM 807 O O . VAL A 1 100 ? 0.847 3.077 10.969 1.00 90.06 100 VAL A O 1
ATOM 810 N N . ARG A 1 101 ? -0.663 3.563 12.557 1.00 91.81 101 ARG A N 1
ATOM 811 C CA . ARG A 1 101 ? -1.052 4.889 12.051 1.00 91.81 101 ARG A CA 1
ATOM 812 C C . ARG A 1 101 ? 0.139 5.772 11.670 1.00 91.81 101 ARG A C 1
ATOM 814 O O . ARG A 1 101 ? 0.104 6.444 10.655 1.00 91.81 101 ARG A O 1
ATOM 821 N N . GLU A 1 102 ? 1.206 5.769 12.464 1.00 92.44 102 GLU A N 1
ATOM 822 C CA . GLU A 1 102 ? 2.386 6.617 12.222 1.00 92.44 102 GLU A CA 1
ATOM 823 C C . GLU A 1 102 ? 3.439 5.956 11.309 1.00 92.44 102 GLU A C 1
ATOM 825 O O . GLU A 1 102 ? 4.589 6.391 11.257 1.00 92.44 102 GLU A O 1
ATOM 830 N N . SER A 1 103 ? 3.072 4.885 10.596 1.00 94.81 103 SER A N 1
ATOM 831 C CA . SER A 1 103 ? 3.992 4.061 9.793 1.00 94.81 103 SER A CA 1
ATOM 832 C C . SER A 1 103 ? 3.963 4.379 8.292 1.00 94.81 103 SER A C 1
ATOM 834 O O . SER A 1 103 ? 4.227 3.501 7.457 1.00 94.81 103 SER A O 1
ATOM 836 N N . ASP A 1 104 ? 3.674 5.634 7.940 1.00 97.44 104 ASP A N 1
ATOM 837 C CA . ASP A 1 104 ? 3.864 6.155 6.585 1.00 97.44 104 ASP A CA 1
ATOM 838 C C . ASP A 1 104 ? 5.269 5.817 6.081 1.00 97.44 104 ASP A C 1
ATOM 840 O O . ASP A 1 104 ? 6.267 5.930 6.801 1.00 97.44 104 ASP A O 1
ATOM 844 N N . ASN A 1 105 ? 5.369 5.383 4.826 1.00 97.75 105 ASN A N 1
ATOM 845 C CA . ASN A 1 105 ? 6.644 4.919 4.298 1.00 97.75 105 ASN A CA 1
ATOM 846 C C . ASN A 1 105 ? 6.847 5.225 2.821 1.00 97.75 105 ASN A C 1
ATOM 848 O O . ASN A 1 105 ? 5.916 5.326 2.024 1.00 97.75 105 ASN A O 1
ATOM 852 N N . ILE A 1 106 ? 8.126 5.324 2.468 1.00 98.06 106 ILE A N 1
ATOM 853 C CA . ILE A 1 106 ? 8.612 5.370 1.096 1.00 98.06 106 ILE A CA 1
ATOM 854 C C . ILE A 1 106 ? 9.526 4.164 0.906 1.00 98.06 106 ILE A C 1
ATOM 856 O O . ILE A 1 106 ? 10.474 3.961 1.664 1.00 98.06 106 ILE A O 1
ATOM 860 N N . MET A 1 107 ? 9.262 3.381 -0.132 1.00 98.00 107 MET A N 1
ATOM 861 C CA . MET A 1 107 ? 10.039 2.206 -0.490 1.00 98.00 107 MET A CA 1
ATOM 862 C C . MET A 1 107 ? 10.699 2.409 -1.849 1.00 98.00 107 MET A C 1
ATOM 864 O O . MET A 1 107 ? 10.049 2.774 -2.828 1.00 98.00 107 MET A O 1
ATOM 868 N N . VAL A 1 108 ? 11.995 2.111 -1.927 1.00 98.00 108 VAL A N 1
ATOM 869 C CA . VAL A 1 108 ? 12.744 2.080 -3.186 1.00 98.00 108 VAL A CA 1
ATOM 870 C C . VAL A 1 108 ? 13.349 0.697 -3.349 1.00 98.00 108 VAL A C 1
ATOM 872 O O . VAL A 1 108 ? 14.119 0.243 -2.509 1.00 98.00 108 VAL A O 1
ATOM 875 N N . THR A 1 109 ? 12.995 0.018 -4.434 1.00 98.19 109 THR A N 1
ATOM 876 C CA . THR A 1 109 ? 13.490 -1.322 -4.756 1.00 98.19 109 THR A CA 1
ATOM 877 C C . THR A 1 109 ? 14.263 -1.288 -6.063 1.00 98.19 109 THR A C 1
ATOM 879 O O . THR A 1 109 ? 13.751 -0.833 -7.085 1.00 98.19 109 THR A O 1
ATOM 882 N N . ILE A 1 110 ? 15.484 -1.820 -6.037 1.00 97.62 110 ILE A N 1
ATOM 883 C CA . ILE A 1 110 ? 16.322 -2.024 -7.219 1.00 97.62 110 ILE A CA 1
ATOM 884 C C . ILE A 1 110 ? 16.435 -3.529 -7.453 1.00 97.62 110 ILE A C 1
ATOM 886 O O . ILE A 1 110 ? 16.852 -4.268 -6.563 1.00 97.62 110 ILE A O 1
ATOM 890 N N . SER A 1 111 ? 16.085 -3.992 -8.649 1.00 97.44 111 SER A N 1
ATOM 891 C CA . SER A 1 111 ? 16.150 -5.409 -9.015 1.00 97.44 111 SER A CA 1
ATOM 892 C C . SER A 1 111 ? 17.065 -5.616 -10.215 1.00 97.44 111 SER A C 1
ATOM 894 O O . SER A 1 111 ? 16.929 -4.917 -11.222 1.00 97.44 111 SER A O 1
ATOM 896 N N . ARG A 1 112 ? 17.971 -6.597 -10.115 1.00 96.31 112 ARG A N 1
ATOM 897 C CA . ARG A 1 112 ? 18.824 -7.053 -11.218 1.00 96.31 112 ARG A CA 1
ATOM 898 C C . ARG A 1 112 ? 18.376 -8.423 -11.718 1.00 96.31 112 ARG A C 1
ATOM 900 O O . ARG A 1 112 ? 18.191 -9.330 -10.913 1.00 96.31 112 ARG A O 1
ATOM 907 N N . TYR A 1 113 ? 18.267 -8.574 -13.030 1.00 94.19 113 TYR A N 1
ATOM 908 C CA . TYR A 1 113 ? 17.994 -9.838 -13.710 1.00 94.19 113 TYR A CA 1
ATOM 909 C C . TYR A 1 113 ? 19.282 -10.377 -14.351 1.00 94.19 113 TYR A C 1
ATOM 911 O O . TYR A 1 113 ? 20.131 -9.588 -14.783 1.00 94.19 113 TYR A O 1
ATOM 919 N N . PHE A 1 114 ? 19.426 -11.705 -14.376 1.00 91.94 114 PHE A N 1
ATOM 920 C CA . PHE A 1 114 ? 20.575 -12.439 -14.918 1.00 91.94 114 PHE A CA 1
ATOM 921 C C . PHE A 1 114 ? 20.132 -13.366 -16.045 1.00 91.94 114 PHE A C 1
ATOM 923 O O . PHE A 1 114 ? 19.012 -13.914 -15.929 1.00 91.94 114 PHE A O 1
#

Foldseek 3Di:
DWDKDWAA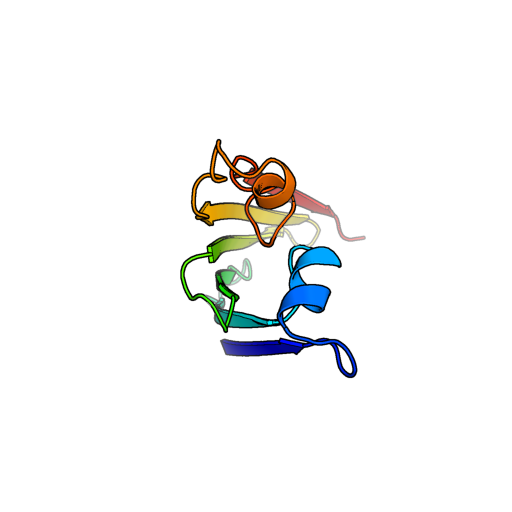DPDDDPVRQQLVAQHHTKIKTWDKDFPPDPFRKIWIWIKIAHPPPRQKIKIKIKIKTHPDPFKIKMKMWIAIGHDAFDPVDPCSCRGHCNVCNVVTDIDIDMGTDD

Radius of gyration: 17.56 Å; chains: 1; bounding box: 38×26×52 Å

Sequence (114 aa):
NFLMEYISIFGVSSDDAQTLGPFQRDVLIGARHSLNNFNGHQISFFMTYDAQTFDEFIYTLSHEFRVSNAWKLTYGATIIDAPEPDKNDPLDSFYGLKPVRESDNIMVTISRYF

pLDDT: mean 90.48, std 7.68, range [69.88, 98.44]

Secondary structure (DSSP, 8-state):
-EEEEE---TTS-HHHHHHH-S-SSEEEEEEEEE--STT--EEEEEEEEETTTS--EEEEEEEEEESSSSEEEEEEEEEEE-PPPPTT-GGGGGSTTGGGTT--EEEEEEEE--